Protein AF-A0A848NC97-F1 (afdb_monomer_lite)

Foldseek 3Di:
DDDPPPQWAQQQVVLCVLCVQLPVALCSLCVLQVHHSVVSVVNRRDNDQDDPSSLVSSCVPRVRDSCSSGVPCSCVVPVVDDNDPDPPPPDD

Secondary structure (DSSP, 8-state):
-----S---TTHHHHHHHHHHHHSSHHHHHHHHTS-HHHHHHHHT-SSPPPHHHHHHHHHHH---HHHH-TTTHHHH-TTSPPPPPP-----

Radius of gyration: 14.99 Å; chains: 1; bounding box: 34×42×47 Å

InterPro domains:
  IPR001387 Cro/C1-type, helix-turn-helix domain [PS50943] (15-69)
  IPR001387 Cro/C1-type, helix-turn-helix domain [SM00530] (14-69)
  IPR001387 Cro/C1-type, helix-turn-helix domain [cd00093] (14-69)
  IPR010982 Lambda repressor-like, DNA-binding domain superfamily [G3DSA:1.10.260.40] (13-78)
  IPR010982 Lambda repressor-like, DNA-binding domain superfamily [SSF47413] (21-74)
  IPR031856 Bacterial antitoxin YdaS-like [PF15943] (15-77)

Organism: NCBI:txid72557

pLDDT: mean 84.66, std 14.67, range [37.69, 96.44]

Structure (mmCIF, N/CA/C/O backbone):
data_AF-A0A848NC97-F1
#
_entry.id   AF-A0A848NC97-F1
#
loop_
_atom_site.group_PDB
_atom_site.id
_atom_site.type_symbol
_atom_site.label_atom_id
_atom_site.label_alt_id
_atom_site.label_comp_id
_atom_site.label_asym_id
_atom_site.label_entity_id
_atom_site.label_seq_id
_atom_site.pdbx_PDB_ins_code
_atom_site.Cartn_x
_atom_site.Cartn_y
_atom_site.Cartn_z
_atom_site.occupancy
_atom_site.B_iso_or_equiv
_atom_site.auth_seq_id
_atom_site.auth_comp_id
_atom_site.auth_asym_id
_atom_site.auth_atom_id
_atom_site.pdbx_PDB_model_num
ATOM 1 N N . MET A 1 1 ? 19.759 25.685 -0.204 1.00 37.69 1 MET A N 1
ATOM 2 C CA . MET A 1 1 ? 18.433 25.145 -0.574 1.00 37.69 1 MET A CA 1
ATOM 3 C C . MET A 1 1 ? 18.604 23.656 -0.790 1.00 37.69 1 MET A C 1
ATOM 5 O O . MET A 1 1 ? 18.981 23.262 -1.881 1.00 37.69 1 MET A O 1
ATOM 9 N N . THR A 1 2 ? 18.483 22.860 0.273 1.00 44.16 2 THR A N 1
ATOM 10 C CA . THR A 1 2 ? 18.822 21.432 0.241 1.00 44.16 2 THR A CA 1
ATOM 11 C C . THR A 1 2 ? 17.854 20.693 -0.675 1.00 44.16 2 THR A C 1
ATOM 13 O O . THR A 1 2 ? 16.676 20.546 -0.356 1.00 44.16 2 THR A O 1
ATOM 16 N N . ASP A 1 3 ? 18.367 20.286 -1.829 1.00 43.97 3 ASP A N 1
ATOM 17 C CA . ASP A 1 3 ? 17.736 19.333 -2.725 1.00 43.97 3 ASP A CA 1
ATOM 18 C C . ASP A 1 3 ? 17.615 17.988 -1.985 1.00 43.97 3 ASP A C 1
ATOM 20 O O . ASP A 1 3 ? 18.602 17.307 -1.723 1.00 43.97 3 ASP A O 1
ATOM 24 N N . HIS A 1 4 ? 16.402 17.654 -1.542 1.00 48.78 4 HIS A N 1
ATOM 25 C CA . HIS A 1 4 ? 16.050 16.355 -0.953 1.00 48.78 4 HIS A CA 1
ATOM 26 C C . HIS A 1 4 ? 15.354 15.469 -1.998 1.00 48.78 4 HIS A C 1
ATOM 28 O O . HIS A 1 4 ? 14.374 14.791 -1.687 1.00 48.78 4 HIS A O 1
ATOM 34 N N . SER A 1 5 ? 15.808 15.519 -3.252 1.00 48.22 5 SER A N 1
ATOM 35 C CA . SER A 1 5 ? 15.073 14.921 -4.369 1.00 48.22 5 SER A CA 1
ATOM 36 C C . SER A 1 5 ? 15.396 13.441 -4.625 1.00 48.22 5 SER A C 1
ATOM 38 O O . SER A 1 5 ? 14.665 12.819 -5.388 1.00 48.22 5 SER A O 1
ATOM 40 N N . ASP A 1 6 ? 16.389 12.836 -3.953 1.00 49.91 6 ASP A N 1
ATOM 41 C CA . ASP A 1 6 ? 16.911 11.507 -4.349 1.00 49.91 6 ASP A CA 1
ATOM 42 C C . ASP A 1 6 ? 16.923 10.411 -3.251 1.00 49.91 6 ASP A C 1
ATOM 44 O O . ASP A 1 6 ? 17.473 9.334 -3.443 1.00 49.91 6 ASP A O 1
ATOM 48 N N . ASP A 1 7 ? 16.304 10.621 -2.080 1.00 56.81 7 ASP A N 1
ATOM 49 C CA . ASP A 1 7 ? 16.386 9.661 -0.950 1.00 56.81 7 ASP A CA 1
ATOM 50 C C . ASP A 1 7 ? 15.110 8.822 -0.734 1.00 56.81 7 ASP A C 1
ATOM 52 O O . ASP A 1 7 ? 14.756 8.449 0.384 1.00 56.81 7 ASP A O 1
ATOM 56 N N . LEU A 1 8 ? 14.344 8.563 -1.792 1.00 72.12 8 LEU A N 1
ATOM 57 C CA . LEU A 1 8 ? 13.074 7.840 -1.692 1.00 72.12 8 LEU A CA 1
ATOM 58 C C . LEU A 1 8 ? 13.237 6.426 -2.248 1.00 72.12 8 LEU A C 1
ATOM 60 O O . LEU A 1 8 ? 13.720 6.243 -3.360 1.00 72.12 8 LEU A O 1
ATOM 64 N N . GLY A 1 9 ? 12.829 5.415 -1.477 1.00 80.50 9 GLY A N 1
ATOM 65 C CA . GLY A 1 9 ? 12.928 4.024 -1.914 1.00 80.50 9 GLY A CA 1
ATOM 66 C C . GLY A 1 9 ? 12.060 3.713 -3.138 1.00 80.50 9 GLY A C 1
ATOM 67 O O . GLY A 1 9 ? 11.057 4.391 -3.388 1.00 80.50 9 GLY A O 1
ATOM 68 N N . PRO A 1 10 ? 12.378 2.627 -3.865 1.00 85.81 10 PRO A N 1
ATOM 69 C CA . PRO A 1 10 ? 11.736 2.280 -5.137 1.00 85.81 10 PRO A CA 1
ATOM 70 C C . PRO A 1 10 ? 10.226 2.032 -5.010 1.00 85.81 10 PRO A C 1
ATOM 72 O O . PRO A 1 10 ? 9.478 2.192 -5.969 1.00 85.81 10 PRO A O 1
ATOM 75 N N . SER A 1 11 ? 9.757 1.672 -3.813 1.00 89.50 11 SER A N 1
ATOM 76 C CA . SER A 1 11 ? 8.344 1.419 -3.520 1.00 89.50 11 SER A CA 1
ATOM 77 C C . SER A 1 11 ? 7.536 2.678 -3.189 1.00 89.50 11 SER A C 1
ATOM 79 O O . SER A 1 11 ? 6.313 2.604 -3.072 1.00 89.50 11 SER A O 1
ATOM 81 N N . GLN A 1 12 ? 8.181 3.832 -2.993 1.00 91.50 12 GLN A N 1
ATOM 82 C CA . GLN A 1 12 ? 7.506 5.053 -2.554 1.00 91.50 12 GLN A CA 1
ATOM 83 C C . GLN A 1 12 ? 6.390 5.541 -3.496 1.00 91.50 12 GLN A C 1
ATOM 85 O O . GLN A 1 12 ? 5.302 5.817 -2.977 1.00 91.50 12 GLN A O 1
ATOM 90 N N . PRO A 1 13 ? 6.576 5.628 -4.832 1.00 91.75 13 PRO A N 1
ATOM 91 C CA . PRO A 1 13 ? 5.514 6.111 -5.719 1.00 91.75 13 PRO A CA 1
ATOM 92 C C . PRO A 1 13 ? 4.268 5.218 -5.658 1.00 91.75 13 PRO A C 1
ATOM 94 O O . PRO A 1 13 ? 3.149 5.713 -5.501 1.00 91.75 13 PRO A O 1
ATOM 97 N N . ALA A 1 14 ? 4.460 3.899 -5.667 1.00 92.62 14 ALA A N 1
ATOM 98 C CA . ALA A 1 14 ? 3.376 2.934 -5.530 1.00 92.62 14 ALA A CA 1
ATOM 99 C C . ALA A 1 14 ? 2.701 3.009 -4.152 1.00 92.62 14 ALA A C 1
ATOM 101 O O . ALA A 1 14 ? 1.484 2.872 -4.043 1.00 92.62 14 ALA A O 1
ATOM 102 N N . LEU A 1 15 ? 3.463 3.293 -3.091 1.00 92.69 15 LEU A N 1
ATOM 103 C CA . LEU A 1 15 ? 2.919 3.469 -1.746 1.00 92.69 15 LEU A CA 1
ATOM 104 C C . LEU A 1 15 ? 2.088 4.758 -1.624 1.00 92.69 15 LEU A C 1
ATOM 106 O O . LEU A 1 15 ? 1.041 4.748 -0.981 1.00 92.69 15 LEU A O 1
ATOM 110 N N . LYS A 1 16 ? 2.487 5.853 -2.282 1.00 94.31 16 LYS A N 1
ATOM 111 C CA . LYS A 1 16 ? 1.663 7.073 -2.382 1.00 94.31 16 LYS A CA 1
ATOM 112 C C . LYS A 1 16 ? 0.373 6.828 -3.159 1.00 94.31 16 LYS A C 1
ATOM 114 O O . LYS A 1 16 ? -0.690 7.264 -2.722 1.00 94.31 16 LYS A O 1
ATOM 119 N N . LYS A 1 17 ? 0.450 6.089 -4.267 1.00 94.75 17 LYS A N 1
ATOM 120 C CA . LYS A 1 17 ? -0.730 5.647 -5.023 1.00 94.75 17 LYS A CA 1
ATOM 121 C C . LYS A 1 17 ? -1.655 4.795 -4.151 1.00 94.75 17 LYS A C 1
ATOM 123 O O . LYS A 1 17 ? -2.857 5.035 -4.124 1.00 94.75 17 LYS A O 1
ATOM 128 N N . ALA A 1 18 ? -1.097 3.872 -3.366 1.00 95.25 18 ALA A N 1
ATOM 129 C CA . ALA A 1 18 ? -1.854 3.070 -2.408 1.00 95.25 18 ALA A CA 1
ATOM 130 C C . ALA A 1 18 ? -2.563 3.941 -1.358 1.00 95.25 18 ALA A C 1
ATOM 132 O O . ALA A 1 18 ? -3.723 3.696 -1.048 1.00 95.25 18 ALA A O 1
ATOM 133 N N . ILE A 1 19 ? -1.906 4.986 -0.846 1.00 95.62 19 ILE A N 1
ATOM 134 C CA . ILE A 1 19 ? -2.522 5.949 0.081 1.00 95.62 19 ILE A CA 1
ATOM 135 C C . ILE A 1 19 ? -3.706 6.662 -0.576 1.00 95.62 19 ILE A C 1
ATOM 137 O O . ILE A 1 19 ? -4.769 6.747 0.034 1.00 95.62 19 ILE A O 1
ATOM 141 N N . ALA A 1 20 ? -3.547 7.139 -1.814 1.00 96.06 20 ALA A N 1
ATOM 142 C CA . ALA A 1 20 ? -4.626 7.788 -2.553 1.00 96.06 20 ALA A CA 1
ATO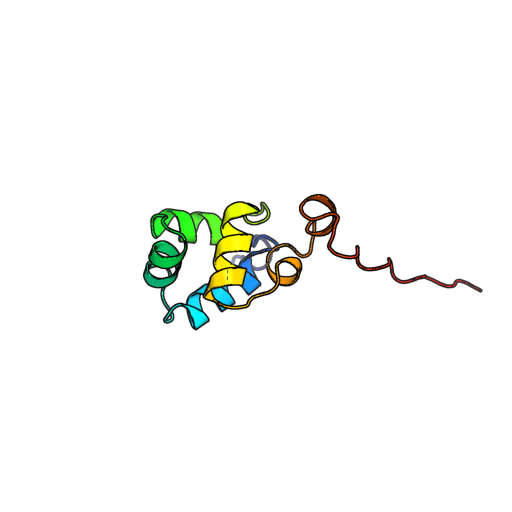M 143 C C . ALA A 1 20 ? -5.837 6.855 -2.727 1.00 96.06 20 ALA A C 1
ATOM 145 O O . ALA A 1 20 ? -6.952 7.239 -2.379 1.00 96.06 20 ALA A O 1
ATOM 146 N N . LEU A 1 21 ? -5.612 5.608 -3.160 1.00 95.69 21 LEU A N 1
ATOM 147 C CA . LEU A 1 21 ? -6.676 4.613 -3.352 1.00 95.69 21 LEU A CA 1
ATOM 148 C C . LEU A 1 21 ? -7.317 4.140 -2.038 1.00 95.69 21 LEU A C 1
ATOM 150 O O . LEU A 1 21 ? -8.498 3.816 -2.016 1.00 95.69 21 LEU A O 1
ATOM 154 N N . ALA A 1 22 ? -6.565 4.119 -0.935 1.00 93.69 22 ALA A N 1
ATOM 155 C CA . ALA A 1 22 ? -7.072 3.721 0.377 1.00 93.69 22 ALA A CA 1
ATOM 156 C C . ALA A 1 22 ? -8.014 4.757 1.020 1.00 93.69 22 ALA A C 1
ATOM 158 O O . ALA A 1 22 ? -8.647 4.445 2.025 1.00 93.69 22 ALA A O 1
ATOM 159 N N . GLY A 1 23 ? -8.087 5.982 0.486 1.00 92.88 23 GLY A N 1
ATOM 160 C CA . GLY A 1 23 ? -8.853 7.091 1.070 1.00 92.88 23 GLY A CA 1
ATOM 161 C C . GLY A 1 23 ? -8.034 8.362 1.316 1.00 92.88 23 GLY A C 1
ATOM 162 O O . GLY A 1 23 ? -8.423 9.196 2.128 1.00 92.88 23 GLY A O 1
ATOM 163 N N . GLY A 1 24 ? -6.874 8.504 0.671 1.00 93.44 24 GLY A N 1
ATOM 164 C CA . GLY A 1 24 ? -6.061 9.724 0.681 1.00 93.44 24 GLY A CA 1
ATOM 165 C C . GLY A 1 24 ? -5.188 9.936 1.919 1.00 93.44 24 GLY A C 1
ATOM 166 O O . GLY A 1 24 ? -4.471 10.932 1.979 1.00 93.44 24 GLY A O 1
ATOM 167 N N . THR A 1 25 ? -5.202 9.027 2.901 1.00 94.81 25 THR A N 1
ATOM 168 C CA . THR A 1 25 ? -4.459 9.197 4.163 1.00 94.81 25 THR A CA 1
ATOM 169 C C . THR A 1 25 ? -3.588 7.992 4.515 1.00 94.81 25 THR A C 1
ATOM 171 O O . THR A 1 25 ? -3.912 6.840 4.215 1.00 94.81 25 THR A O 1
ATOM 174 N N . GLN A 1 26 ? -2.463 8.249 5.194 1.00 95.38 26 GLN A N 1
ATOM 175 C CA . GLN A 1 26 ? -1.574 7.188 5.685 1.00 95.38 26 GLN A CA 1
ATOM 176 C C . GLN A 1 26 ? -2.277 6.272 6.694 1.00 95.38 26 GLN A C 1
ATOM 178 O O . GLN A 1 26 ? -1.995 5.079 6.731 1.00 95.38 26 GLN A O 1
ATOM 183 N N . GLU A 1 27 ? -3.207 6.810 7.488 1.00 96.44 27 GLU A N 1
ATOM 184 C CA . GLU A 1 27 ? -4.013 6.037 8.437 1.00 96.44 27 GLU A CA 1
ATOM 185 C C . GLU A 1 27 ? -4.954 5.059 7.738 1.00 96.44 27 GLU A C 1
ATOM 187 O O . GLU A 1 27 ? -5.072 3.913 8.171 1.00 96.44 27 GLU A O 1
ATOM 192 N N . ALA A 1 28 ? -5.593 5.473 6.640 1.00 95.88 28 ALA A N 1
ATOM 193 C CA . ALA A 1 28 ? -6.461 4.587 5.877 1.00 95.88 28 ALA A CA 1
ATOM 194 C C . ALA A 1 28 ? -5.673 3.402 5.299 1.00 95.88 28 ALA A C 1
ATOM 196 O O . ALA A 1 28 ? -6.074 2.247 5.460 1.00 95.88 28 ALA A O 1
ATOM 197 N N . LEU A 1 29 ? -4.490 3.665 4.733 1.00 96.12 29 LEU A N 1
ATOM 198 C CA . LEU A 1 29 ? -3.608 2.596 4.270 1.00 96.12 29 LEU A CA 1
ATOM 199 C C . LEU A 1 29 ? -3.100 1.721 5.428 1.00 96.12 29 LEU A C 1
ATOM 201 O O . LEU A 1 29 ? -3.050 0.500 5.298 1.00 96.12 29 LEU A O 1
ATOM 205 N N . ALA A 1 30 ? -2.747 2.318 6.568 1.00 96.12 30 ALA A N 1
ATOM 206 C CA . ALA A 1 30 ? -2.295 1.592 7.752 1.00 96.12 30 ALA A CA 1
ATOM 207 C C . ALA A 1 30 ? -3.346 0.580 8.238 1.00 96.12 30 ALA A C 1
ATOM 209 O O . ALA A 1 30 ? -2.999 -0.564 8.528 1.00 96.12 30 ALA A O 1
ATOM 210 N N . ARG A 1 31 ? -4.631 0.961 8.234 1.00 95.38 31 ARG A N 1
ATOM 211 C CA . ARG A 1 31 ? -5.756 0.072 8.572 1.00 95.38 31 ARG A CA 1
ATOM 212 C C . ARG A 1 31 ? -5.862 -1.114 7.614 1.00 95.38 31 ARG A C 1
ATOM 214 O O . ARG A 1 31 ? -5.978 -2.244 8.076 1.00 95.38 31 ARG A O 1
ATOM 221 N N . ILE A 1 32 ? -5.749 -0.879 6.304 1.00 93.94 32 ILE A N 1
ATOM 222 C CA . ILE A 1 32 ? -5.743 -1.945 5.282 1.00 93.94 32 ILE A CA 1
ATOM 223 C C . ILE A 1 32 ? -4.563 -2.899 5.489 1.00 93.94 32 ILE A C 1
ATOM 225 O O . ILE A 1 32 ? -4.689 -4.119 5.384 1.00 93.94 32 ILE A O 1
ATOM 229 N N . LEU A 1 33 ? -3.397 -2.335 5.788 1.00 93.62 33 LEU A N 1
ATOM 230 C CA . LEU A 1 33 ? -2.175 -3.088 6.012 1.00 93.62 33 LEU A CA 1
ATOM 231 C C . LEU A 1 33 ? -2.123 -3.762 7.385 1.00 93.62 33 LEU A C 1
ATOM 233 O O . LEU A 1 33 ? -1.274 -4.631 7.570 1.00 93.62 33 LEU A O 1
ATOM 237 N N . GLY A 1 34 ? -3.009 -3.417 8.323 1.00 94.75 34 GLY A N 1
ATOM 238 C CA . GLY A 1 34 ? -2.969 -3.894 9.706 1.00 94.75 34 GLY A CA 1
ATOM 239 C C . GLY A 1 34 ? -1.712 -3.447 10.458 1.00 94.75 34 GLY A C 1
ATOM 240 O O . GLY A 1 34 ? -1.198 -4.192 11.287 1.00 94.75 34 GLY A O 1
ATOM 241 N N . VAL A 1 35 ? -1.185 -2.266 10.129 1.00 95.19 35 VAL A N 1
ATOM 242 C CA . VAL A 1 35 ? -0.011 -1.654 10.770 1.00 95.19 35 VAL A CA 1
ATOM 243 C C . VAL A 1 35 ? -0.382 -0.290 11.348 1.00 95.19 35 VAL A C 1
ATOM 245 O O . VAL A 1 35 ? -1.508 0.179 11.208 1.00 95.19 35 VAL A O 1
ATOM 248 N N . THR A 1 36 ? 0.567 0.376 11.997 1.00 96.38 36 THR A N 1
ATOM 249 C CA . THR A 1 36 ? 0.374 1.739 12.500 1.00 96.38 36 THR A CA 1
ATOM 250 C C . THR A 1 36 ? 0.685 2.779 11.416 1.00 96.38 36 THR A C 1
ATOM 252 O O . THR A 1 36 ? 1.518 2.557 10.536 1.00 96.38 36 THR A O 1
ATOM 255 N N . GLN A 1 37 ? 0.060 3.957 11.482 1.00 95.69 37 GLN A N 1
ATOM 256 C CA . GLN A 1 37 ? 0.398 5.094 10.611 1.00 95.69 37 GLN A CA 1
ATOM 257 C C . GLN A 1 37 ? 1.902 5.457 10.616 1.00 95.69 37 GLN A C 1
ATOM 259 O O . GLN A 1 37 ? 2.468 5.595 9.529 1.00 95.69 37 GLN A O 1
ATOM 264 N N . PRO A 1 38 ? 2.612 5.522 11.765 1.00 95.44 38 PRO A N 1
ATOM 265 C CA . PRO A 1 38 ? 4.059 5.745 11.759 1.00 95.44 38 PRO A CA 1
ATOM 266 C C . PRO A 1 38 ? 4.847 4.638 11.048 1.00 95.44 38 PRO A C 1
ATOM 268 O O . PRO A 1 38 ? 5.895 4.929 10.472 1.00 95.44 38 PRO A O 1
ATOM 271 N N . ALA A 1 39 ? 4.355 3.393 11.014 1.00 94.06 39 ALA A N 1
ATOM 272 C CA . ALA A 1 39 ? 4.967 2.351 10.192 1.00 94.06 39 ALA A CA 1
ATOM 273 C C . ALA A 1 39 ? 4.830 2.669 8.694 1.00 94.06 39 ALA A C 1
ATOM 275 O O . ALA A 1 39 ? 5.798 2.513 7.955 1.00 94.06 39 ALA A O 1
ATOM 276 N N . VAL A 1 40 ? 3.681 3.188 8.248 1.00 94.44 40 VAL A N 1
ATOM 277 C CA . VAL A 1 40 ? 3.493 3.662 6.862 1.00 94.44 40 VAL A CA 1
ATOM 278 C C . VAL A 1 40 ? 4.431 4.819 6.535 1.00 94.44 40 VAL A C 1
ATOM 280 O O . VAL A 1 40 ? 5.101 4.788 5.504 1.00 94.44 40 VAL A O 1
ATOM 283 N N . ASN A 1 41 ? 4.561 5.796 7.432 1.00 93.38 41 ASN A N 1
ATOM 284 C CA . ASN A 1 41 ? 5.517 6.891 7.265 1.00 93.38 41 ASN A CA 1
ATOM 285 C C . ASN A 1 41 ? 6.969 6.380 7.183 1.00 93.38 41 ASN A C 1
ATOM 287 O O . ASN A 1 41 ? 7.738 6.810 6.327 1.00 93.38 41 ASN A O 1
ATOM 291 N N . LYS A 1 42 ? 7.340 5.406 8.025 1.00 92.38 42 LYS A N 1
ATOM 292 C CA . LYS A 1 42 ? 8.653 4.750 7.962 1.00 92.38 42 LYS A CA 1
ATOM 293 C C . LYS A 1 42 ? 8.867 4.043 6.623 1.00 92.38 42 LYS A C 1
ATOM 295 O O . LYS A 1 42 ? 9.958 4.138 6.078 1.00 92.38 42 LYS A O 1
ATOM 300 N N . MET A 1 43 ? 7.849 3.368 6.085 1.00 92.12 43 MET A N 1
ATOM 301 C CA . MET A 1 43 ? 7.919 2.717 4.771 1.00 92.12 43 MET A CA 1
ATOM 302 C C . MET A 1 43 ? 8.106 3.735 3.638 1.00 92.12 43 MET A C 1
ATOM 304 O O . MET A 1 43 ? 8.934 3.505 2.766 1.00 92.12 43 MET A O 1
ATOM 308 N N . LEU A 1 44 ? 7.422 4.885 3.683 1.00 90.75 44 LEU A N 1
ATOM 309 C CA . LEU A 1 44 ? 7.594 5.970 2.701 1.00 90.75 44 LEU A CA 1
ATOM 310 C C . LEU A 1 44 ? 9.005 6.570 2.698 1.00 90.75 44 LEU A C 1
ATOM 312 O O . LEU A 1 44 ? 9.477 7.012 1.655 1.00 90.75 44 LEU A O 1
ATOM 316 N N . LYS A 1 45 ? 9.652 6.609 3.865 1.00 89.56 45 LYS A N 1
ATOM 317 C CA . LYS A 1 45 ? 11.020 7.116 4.049 1.00 89.56 45 LYS A CA 1
ATOM 318 C C . LYS A 1 45 ? 12.086 6.030 3.915 1.00 89.56 45 LYS A C 1
ATOM 320 O O . LYS A 1 45 ? 13.268 6.311 4.077 1.00 89.56 45 LYS A O 1
ATOM 325 N N . SER A 1 46 ? 11.689 4.776 3.713 1.00 88.19 46 SER A N 1
ATOM 326 C CA . SER A 1 46 ? 12.644 3.682 3.623 1.00 88.19 46 SER A CA 1
ATOM 327 C C . SER A 1 46 ? 13.232 3.624 2.224 1.00 88.19 46 SER A C 1
ATOM 329 O O . SER A 1 46 ? 12.501 3.694 1.241 1.00 88.19 46 SER A O 1
ATOM 331 N N . LYS A 1 47 ? 14.550 3.432 2.145 1.00 86.50 47 LYS A N 1
ATOM 332 C CA . LYS A 1 47 ? 15.245 3.083 0.898 1.00 86.50 47 LYS A CA 1
ATOM 333 C C . LYS A 1 47 ? 15.030 1.627 0.500 1.00 86.50 47 LYS A C 1
ATOM 335 O O . LYS A 1 47 ? 15.214 1.266 -0.657 1.00 86.50 47 LYS A O 1
ATOM 340 N N . ALA A 1 48 ? 14.672 0.786 1.469 1.00 86.38 48 ALA A N 1
ATOM 341 C CA . ALA A 1 48 ? 14.451 -0.628 1.239 1.00 86.38 48 ALA A CA 1
ATOM 342 C C . ALA A 1 48 ? 13.110 -0.856 0.520 1.00 86.38 48 ALA A C 1
ATOM 344 O O . ALA A 1 48 ? 12.144 -0.125 0.770 1.00 86.38 48 ALA A O 1
ATOM 345 N N . PRO A 1 49 ? 13.021 -1.887 -0.338 1.00 86.69 49 PRO A N 1
ATOM 346 C CA . PRO A 1 49 ? 11.763 -2.258 -0.963 1.00 86.69 49 PRO A CA 1
ATOM 347 C C . PRO A 1 49 ? 10.727 -2.666 0.090 1.00 86.69 49 PRO A C 1
ATOM 349 O O . PRO A 1 49 ? 11.045 -3.256 1.128 1.00 86.69 49 PRO A O 1
ATOM 352 N N . LEU A 1 50 ? 9.458 -2.379 -0.199 1.00 89.62 50 LEU A N 1
ATOM 353 C CA . LEU A 1 50 ? 8.340 -2.718 0.673 1.00 89.62 50 LEU A CA 1
ATOM 354 C C . LEU A 1 50 ? 8.303 -4.231 0.943 1.00 89.62 50 LEU A C 1
ATOM 356 O O . LEU A 1 50 ? 8.457 -5.033 0.026 1.00 89.62 50 LEU A O 1
ATOM 360 N N . GLY A 1 51 ? 8.073 -4.648 2.190 1.00 90.81 51 GLY A N 1
ATOM 361 C CA . GLY A 1 51 ? 7.974 -6.072 2.535 1.00 90.81 51 GLY A CA 1
ATOM 362 C C . GLY A 1 51 ? 6.944 -6.811 1.668 1.00 90.81 51 GLY A C 1
ATOM 363 O O . GLY A 1 51 ? 5.855 -6.294 1.403 1.00 90.81 51 GLY A O 1
ATOM 364 N N . SER A 1 52 ? 7.276 -8.027 1.232 1.00 90.50 52 SER A N 1
ATOM 365 C CA . SER A 1 52 ? 6.449 -8.839 0.326 1.00 90.50 52 SER A CA 1
ATOM 366 C C . SER A 1 52 ? 5.019 -9.034 0.848 1.00 90.50 52 SER A C 1
ATOM 368 O O . SER A 1 52 ? 4.055 -8.860 0.102 1.00 90.50 52 SER A O 1
ATOM 370 N N . THR A 1 53 ? 4.859 -9.272 2.152 1.00 92.00 53 THR A N 1
ATOM 371 C CA . THR A 1 53 ? 3.552 -9.386 2.820 1.00 92.00 53 THR A CA 1
ATOM 372 C C . THR A 1 53 ? 2.687 -8.134 2.653 1.00 92.00 53 THR A C 1
ATOM 374 O O . THR A 1 53 ? 1.498 -8.242 2.351 1.00 92.00 53 THR A O 1
ATOM 377 N N . HIS A 1 54 ? 3.266 -6.938 2.807 1.00 93.50 54 HIS A N 1
ATOM 378 C CA . HIS A 1 54 ? 2.535 -5.684 2.605 1.00 93.50 54 HIS A CA 1
ATOM 379 C C . HIS A 1 54 ? 2.171 -5.492 1.134 1.00 93.50 54 HIS A C 1
ATOM 381 O O . HIS A 1 54 ? 1.052 -5.082 0.838 1.00 93.50 54 HIS A O 1
ATOM 387 N N . CYS A 1 55 ? 3.065 -5.862 0.214 1.00 92.88 55 CYS A N 1
ATOM 388 C CA . CYS A 1 55 ? 2.789 -5.778 -1.217 1.00 92.88 55 CYS A CA 1
ATOM 389 C C . CYS A 1 55 ? 1.591 -6.646 -1.615 1.00 92.88 55 CYS A C 1
ATOM 391 O O . CYS A 1 55 ? 0.705 -6.194 -2.332 1.00 92.88 55 CYS A O 1
ATOM 393 N N . VAL A 1 56 ? 1.524 -7.880 -1.106 1.00 91.81 56 VAL A N 1
ATOM 394 C CA . VAL A 1 56 ? 0.393 -8.784 -1.363 1.00 91.81 56 VAL A CA 1
ATOM 395 C C . VAL A 1 56 ? -0.909 -8.217 -0.798 1.00 91.81 56 VAL A C 1
ATOM 397 O O . VAL A 1 56 ? -1.938 -8.320 -1.463 1.00 91.81 56 VAL A O 1
ATOM 400 N N . ARG A 1 57 ? -0.886 -7.606 0.395 1.00 94.25 57 ARG A N 1
ATOM 401 C CA . ARG A 1 57 ? -2.074 -6.952 0.974 1.00 94.25 57 ARG A CA 1
ATOM 402 C C . ARG A 1 57 ? -2.542 -5.777 0.120 1.00 94.25 57 ARG A C 1
ATOM 404 O O . ARG A 1 57 ? -3.721 -5.705 -0.201 1.00 94.25 57 ARG A O 1
ATOM 411 N N . ILE A 1 58 ? -1.625 -4.906 -0.300 1.00 94.25 58 ILE A N 1
ATOM 412 C CA . ILE A 1 58 ? -1.947 -3.768 -1.170 1.00 94.25 58 ILE A CA 1
ATOM 413 C C . ILE A 1 58 ? -2.518 -4.251 -2.504 1.00 94.25 58 ILE A C 1
ATOM 415 O O . ILE A 1 58 ? -3.551 -3.748 -2.928 1.00 94.25 58 ILE A O 1
ATOM 419 N N . PHE A 1 59 ? -1.906 -5.256 -3.131 1.00 93.56 59 PHE A N 1
ATOM 420 C CA . PHE A 1 59 ? -2.415 -5.843 -4.370 1.00 93.56 59 PHE A CA 1
ATOM 421 C C . PHE A 1 59 ? -3.834 -6.400 -4.203 1.00 93.56 59 PHE A C 1
ATOM 423 O O . PHE A 1 59 ? -4.713 -6.088 -4.997 1.00 93.56 59 PHE A O 1
ATOM 430 N N . LYS A 1 60 ? -4.084 -7.184 -3.147 1.00 94.31 60 LYS A N 1
ATOM 431 C C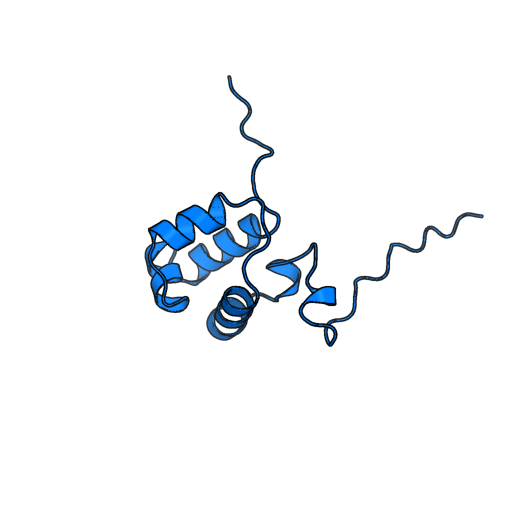A . LYS A 1 60 ? -5.400 -7.797 -2.908 1.00 94.31 60 LYS A CA 1
ATOM 432 C C . LYS A 1 60 ? -6.498 -6.777 -2.600 1.00 94.31 60 LYS A C 1
ATOM 434 O O . LYS A 1 60 ? -7.640 -7.019 -2.966 1.00 94.31 60 LYS A O 1
ATOM 439 N N . THR A 1 61 ? -6.169 -5.677 -1.924 1.00 94.69 61 THR A N 1
ATOM 440 C CA . THR A 1 61 ? -7.171 -4.690 -1.493 1.00 94.69 61 THR A CA 1
ATOM 441 C C . THR A 1 61 ? -7.349 -3.540 -2.482 1.00 94.69 61 THR A C 1
ATOM 443 O O . THR A 1 61 ? -8.461 -3.059 -2.657 1.00 94.69 61 THR A O 1
ATOM 446 N N . LEU A 1 62 ? -6.266 -3.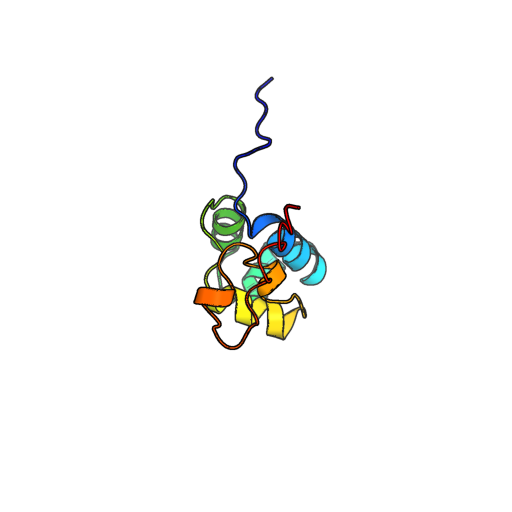079 -3.113 1.00 94.50 62 LEU A N 1
ATOM 447 C CA . LEU A 1 62 ? -6.246 -1.875 -3.955 1.00 94.50 62 LEU A CA 1
ATOM 448 C C . LEU A 1 62 ? -5.956 -2.172 -5.433 1.00 94.50 62 LEU A C 1
ATOM 450 O O . LEU A 1 62 ? -6.010 -1.262 -6.253 1.00 94.50 62 LEU A O 1
ATOM 454 N N . GLY A 1 63 ? -5.611 -3.415 -5.782 1.00 93.62 63 GLY A N 1
ATOM 455 C CA . GLY A 1 63 ? -5.341 -3.821 -7.164 1.00 93.62 63 GLY A CA 1
ATOM 456 C C . GLY A 1 63 ? -4.000 -3.346 -7.734 1.00 93.62 63 GLY A C 1
ATOM 457 O O . GLY A 1 63 ? -3.773 -3.489 -8.930 1.00 93.62 63 GLY A O 1
ATOM 458 N N . ILE A 1 64 ? -3.098 -2.786 -6.917 1.00 92.88 64 ILE A N 1
ATOM 459 C CA . ILE A 1 64 ? -1.779 -2.332 -7.393 1.00 92.88 64 ILE A CA 1
ATOM 460 C C . ILE A 1 64 ? -0.862 -3.549 -7.596 1.00 92.88 64 ILE A C 1
ATOM 462 O O . ILE A 1 64 ? -0.624 -4.277 -6.626 1.00 92.88 64 ILE A O 1
ATOM 466 N N . PRO A 1 65 ? -0.320 -3.779 -8.806 1.00 90.94 65 PRO A N 1
ATOM 467 C CA . PRO A 1 65 ? 0.528 -4.929 -9.089 1.00 90.94 65 PRO A CA 1
ATOM 468 C C . PRO A 1 65 ? 1.811 -4.916 -8.253 1.00 90.94 65 PRO A C 1
ATOM 470 O O . PRO A 1 65 ? 2.373 -3.873 -7.913 1.00 90.94 65 PRO A O 1
ATOM 473 N N . ARG A 1 66 ? 2.302 -6.114 -7.928 1.00 90.25 66 ARG A N 1
ATOM 474 C CA . ARG A 1 66 ? 3.504 -6.296 -7.097 1.00 90.25 66 ARG A CA 1
ATOM 475 C C . ARG A 1 66 ? 4.766 -5.753 -7.768 1.00 90.25 66 ARG A C 1
ATOM 477 O O . ARG A 1 66 ? 5.667 -5.311 -7.065 1.00 90.25 66 ARG A O 1
ATOM 484 N N . GLU A 1 67 ? 4.786 -5.742 -9.097 1.00 89.62 67 GLU A N 1
ATOM 485 C CA . GLU A 1 67 ? 5.845 -5.168 -9.935 1.00 89.62 67 GLU A CA 1
ATOM 486 C C . GLU A 1 67 ? 5.940 -3.650 -9.745 1.00 89.62 67 GLU A C 1
ATOM 488 O O . GLU A 1 67 ? 7.028 -3.116 -9.581 1.00 89.62 67 GLU A O 1
ATOM 493 N N . GLU A 1 68 ? 4.799 -2.957 -9.653 1.00 90.31 68 GLU A N 1
ATOM 494 C CA . GLU A 1 68 ? 4.762 -1.518 -9.361 1.00 90.31 68 GLU A CA 1
ATOM 495 C C . GLU A 1 68 ? 5.182 -1.244 -7.907 1.00 90.31 68 GLU A C 1
ATOM 497 O O . GLU A 1 68 ? 5.865 -0.265 -7.621 1.00 90.31 68 GLU A O 1
ATOM 502 N N . LEU A 1 69 ? 4.825 -2.135 -6.974 1.00 89.94 69 LEU A N 1
ATOM 503 C CA . LEU A 1 69 ? 5.190 -2.012 -5.558 1.00 89.94 69 LEU A CA 1
ATOM 504 C C . LEU A 1 69 ? 6.667 -2.316 -5.280 1.00 89.94 69 LEU A C 1
ATOM 506 O O . LEU A 1 69 ? 7.228 -1.761 -4.334 1.00 89.94 69 LEU A O 1
ATOM 510 N N . ARG A 1 70 ?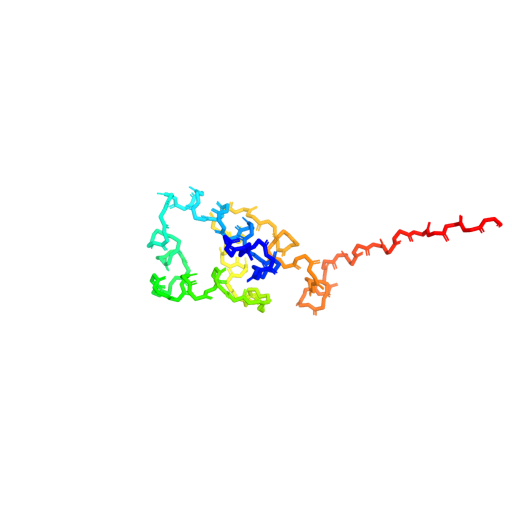 7.301 -3.200 -6.054 1.00 90.38 70 ARG A N 1
ATOM 511 C CA . ARG A 1 70 ? 8.707 -3.612 -5.895 1.00 90.38 70 ARG A CA 1
ATOM 512 C C . ARG A 1 70 ? 9.409 -3.753 -7.251 1.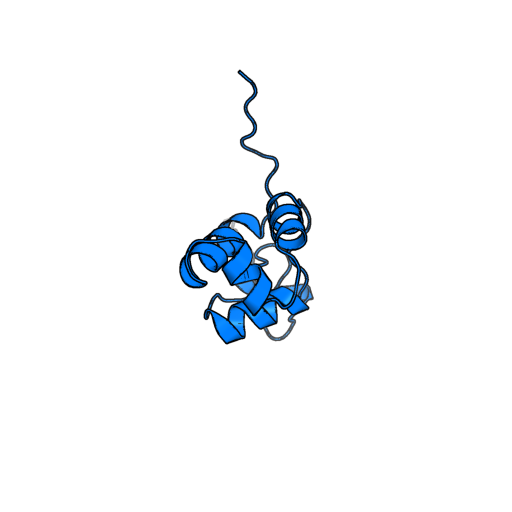00 90.38 70 ARG A C 1
ATOM 514 O O . ARG A 1 70 ? 9.861 -4.849 -7.573 1.00 90.38 70 ARG A O 1
ATOM 521 N N . PRO A 1 71 ? 9.590 -2.672 -8.019 1.00 86.38 71 PRO A N 1
ATOM 522 C CA . PRO A 1 71 ? 10.116 -2.761 -9.384 1.00 86.38 71 PRO A CA 1
ATOM 523 C C . PRO A 1 71 ? 11.555 -3.284 -9.466 1.00 86.38 71 PRO A C 1
ATOM 525 O O . PRO A 1 71 ? 11.984 -3.731 -10.520 1.00 86.38 71 PRO A O 1
ATOM 528 N N . THR A 1 72 ? 12.305 -3.246 -8.366 1.00 85.75 72 THR A N 1
ATOM 529 C CA . THR A 1 72 ? 13.729 -3.601 -8.333 1.00 85.75 72 THR A CA 1
ATOM 530 C C . THR A 1 72 ? 14.018 -5.078 -8.095 1.00 85.75 72 THR A C 1
ATOM 532 O O . THR A 1 72 ? 15.154 -5.479 -8.290 1.00 85.75 72 THR A O 1
ATOM 535 N N . ASP A 1 73 ? 13.053 -5.849 -7.583 1.00 86.94 73 ASP A N 1
ATOM 536 C CA . ASP A 1 73 ? 13.337 -7.168 -6.988 1.00 86.94 73 ASP A CA 1
ATOM 537 C C . ASP A 1 73 ? 12.113 -8.108 -6.981 1.00 86.94 73 ASP A C 1
ATOM 539 O O . ASP A 1 73 ? 12.104 -9.167 -6.357 1.00 86.94 73 ASP A O 1
ATOM 543 N N . TYR A 1 74 ? 11.009 -7.722 -7.628 1.00 87.44 74 TYR A N 1
ATOM 544 C CA . TYR A 1 74 ? 9.772 -8.506 -7.575 1.00 87.44 74 TYR A CA 1
ATOM 545 C C . TYR A 1 74 ? 9.931 -9.927 -8.137 1.00 87.44 74 TYR A C 1
ATOM 547 O O . TYR A 1 74 ? 9.262 -10.829 -7.640 1.00 87.44 74 TYR A O 1
ATOM 555 N N . TRP A 1 75 ? 10.809 -10.133 -9.123 1.00 86.00 75 TRP A N 1
ATOM 556 C CA . TRP A 1 75 ? 11.073 -11.442 -9.735 1.00 86.00 75 TRP A CA 1
ATOM 557 C C . TRP A 1 75 ? 11.819 -12.403 -8.799 1.00 86.00 75 TRP A C 1
ATOM 559 O O . TRP A 1 75 ? 11.719 -13.613 -8.966 1.00 86.00 75 TRP A O 1
ATOM 569 N N . GLU A 1 76 ? 12.548 -11.890 -7.802 1.00 86.25 76 GLU A N 1
ATOM 570 C CA . GLU A 1 76 ? 13.240 -12.718 -6.799 1.00 86.25 76 GLU A CA 1
ATOM 571 C C . GLU A 1 76 ? 12.277 -13.137 -5.686 1.00 86.25 76 GLU A C 1
ATOM 573 O O . GLU A 1 76 ? 12.325 -14.259 -5.187 1.00 86.25 76 GLU A O 1
ATOM 578 N N . VAL A 1 77 ? 11.349 -12.246 -5.324 1.00 87.00 77 VAL A N 1
ATOM 579 C CA . VAL A 1 77 ? 10.333 -12.499 -4.292 1.00 87.00 77 VAL A CA 1
ATOM 580 C C . VAL A 1 77 ? 9.180 -13.361 -4.802 1.00 87.00 77 VAL A C 1
ATOM 582 O O . VAL A 1 77 ? 8.650 -14.192 -4.062 1.00 87.00 77 VAL A O 1
ATOM 585 N N . TRP A 1 78 ? 8.754 -13.139 -6.043 1.00 86.56 78 TRP A N 1
ATOM 586 C CA . TRP A 1 78 ? 7.692 -13.890 -6.703 1.00 86.56 78 TRP A CA 1
ATOM 587 C C . TRP A 1 78 ? 8.240 -14.461 -8.014 1.00 86.56 78 TRP A C 1
ATOM 589 O O . TRP A 1 78 ? 8.043 -13.840 -9.054 1.00 86.56 78 TRP A O 1
ATOM 599 N N . PRO A 1 79 ? 8.884 -15.643 -7.989 1.00 78.88 79 PRO A N 1
ATOM 600 C CA . PRO A 1 79 ? 9.472 -16.256 -9.187 1.00 78.88 79 PRO A CA 1
ATOM 601 C C . PRO A 1 79 ? 8.435 -16.659 -10.249 1.00 78.88 79 PRO A C 1
ATOM 603 O O . PRO A 1 79 ? 8.795 -16.945 -11.384 1.00 78.88 79 PRO A O 1
ATOM 606 N N . ASP A 1 80 ? 7.152 -16.675 -9.882 1.00 82.06 80 ASP A N 1
ATOM 607 C CA . ASP A 1 80 ? 6.017 -16.834 -10.800 1.00 82.06 80 ASP A CA 1
ATOM 608 C C . ASP A 1 80 ? 5.798 -15.593 -11.691 1.00 82.06 80 ASP A C 1
ATOM 610 O O . ASP A 1 80 ? 5.247 -15.693 -12.783 1.00 82.06 80 ASP A O 1
ATOM 614 N N . LEU A 1 81 ? 6.256 -14.412 -11.251 1.00 81.38 81 LEU A N 1
ATOM 615 C CA . LEU A 1 81 ? 6.229 -13.201 -12.065 1.00 81.38 81 LEU A CA 1
ATOM 616 C C . LEU A 1 81 ? 7.427 -13.194 -13.011 1.00 81.38 81 LEU A C 1
ATOM 618 O O . LEU A 1 81 ? 8.575 -13.372 -12.601 1.00 81.38 81 LEU A O 1
ATOM 622 N N . GLN A 1 82 ? 7.156 -12.937 -14.286 1.00 76.00 82 GLN A N 1
ATOM 623 C CA . GLN A 1 82 ? 8.188 -12.897 -15.307 1.00 76.00 82 GLN A CA 1
ATOM 624 C C . GLN A 1 82 ? 9.154 -11.743 -15.015 1.00 76.00 82 GLN A C 1
ATOM 626 O O . GLN A 1 82 ? 8.740 -10.587 -14.911 1.00 76.00 82 GLN A O 1
ATOM 631 N N . ARG A 1 83 ? 10.452 -12.051 -14.876 1.00 75.31 83 ARG A N 1
ATOM 632 C CA . ARG A 1 83 ? 11.492 -11.018 -14.806 1.00 75.31 83 ARG A CA 1
ATOM 633 C C . ARG A 1 83 ? 11.371 -10.155 -16.064 1.00 75.31 83 ARG A C 1
ATOM 635 O O . ARG A 1 83 ? 11.266 -10.733 -17.152 1.00 75.31 83 ARG A O 1
ATOM 642 N N . PRO A 1 84 ? 11.406 -8.815 -15.957 1.00 70.50 84 PRO A N 1
ATOM 643 C CA . PRO A 1 84 ? 11.411 -7.998 -17.150 1.00 70.50 84 PRO A CA 1
ATOM 644 C C . PRO A 1 84 ? 12.689 -8.365 -17.898 1.00 70.50 84 PRO A C 1
ATOM 646 O O . PRO A 1 84 ? 13.785 -8.316 -17.328 1.00 70.50 84 PRO A O 1
ATOM 649 N N . SER A 1 85 ? 12.540 -8.836 -19.136 1.00 66.44 85 SER A N 1
ATOM 650 C CA . SER A 1 85 ? 13.679 -9.155 -19.987 1.00 66.44 85 SER A CA 1
ATOM 651 C C . SER A 1 85 ? 14.593 -7.929 -19.986 1.00 66.44 85 SER A C 1
ATOM 653 O O . SER A 1 85 ? 14.082 -6.827 -20.221 1.00 66.44 85 SER A O 1
ATOM 655 N N . PRO A 1 86 ? 15.904 -8.060 -19.702 1.00 67.75 86 PRO A N 1
ATOM 656 C CA . PRO A 1 86 ? 16.799 -6.932 -19.911 1.00 67.75 86 PRO A CA 1
ATOM 657 C C . PRO A 1 86 ? 16.586 -6.451 -21.351 1.00 67.75 86 PRO A C 1
ATOM 659 O O . PRO A 1 86 ? 16.377 -7.306 -22.226 1.00 67.75 86 PRO A O 1
ATOM 662 N N . PRO A 1 87 ? 16.573 -5.128 -21.616 1.00 64.25 87 PRO A N 1
ATOM 663 C CA . PRO A 1 87 ? 16.513 -4.660 -22.988 1.00 64.25 87 PRO A CA 1
ATOM 664 C C . PRO A 1 87 ? 17.644 -5.378 -23.707 1.00 64.25 87 PRO A C 1
ATOM 666 O O . PRO A 1 87 ? 18.804 -5.296 -23.303 1.00 64.25 87 PRO A O 1
ATOM 669 N N . THR A 1 88 ? 17.279 -6.208 -24.680 1.00 58.34 88 THR A N 1
ATOM 670 C CA . THR A 1 88 ? 18.252 -6.874 -25.526 1.00 58.34 88 THR A CA 1
ATOM 671 C C . THR A 1 88 ? 18.897 -5.738 -26.295 1.00 58.34 88 THR A C 1
ATOM 673 O O . THR A 1 88 ? 18.338 -5.271 -27.284 1.00 58.34 88 THR A O 1
ATOM 676 N N . THR A 1 89 ? 20.015 -5.221 -25.785 1.00 57.06 89 THR A 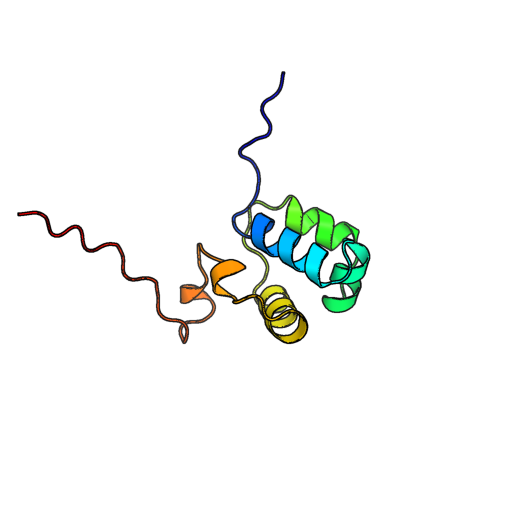N 1
ATOM 677 C CA . THR A 1 89 ? 20.926 -4.408 -26.575 1.00 57.06 89 THR A CA 1
ATOM 678 C C . THR A 1 89 ? 21.435 -5.354 -27.650 1.00 57.06 89 THR A C 1
ATOM 680 O O . THR A 1 89 ? 22.364 -6.127 -27.452 1.00 57.06 89 THR A O 1
ATOM 683 N N . HIS A 1 90 ? 20.692 -5.395 -28.748 1.00 55.00 90 HIS A N 1
ATOM 684 C CA . HIS A 1 90 ? 21.105 -6.013 -29.986 1.00 55.00 90 HIS A CA 1
ATOM 685 C C . HIS A 1 90 ? 22.143 -5.047 -30.567 1.00 55.00 90 HIS A C 1
ATOM 687 O O . HIS A 1 90 ? 21.781 -4.059 -31.203 1.00 55.00 90 HIS A O 1
ATOM 693 N N . GLU A 1 91 ? 23.414 -5.249 -30.219 1.00 54.09 91 GLU A N 1
ATOM 694 C CA . GLU A 1 91 ? 24.536 -4.542 -30.843 1.00 54.09 91 GLU A CA 1
ATOM 695 C C . GLU A 1 91 ? 24.820 -5.193 -32.211 1.00 54.09 91 GLU A C 1
ATOM 697 O O . GLU A 1 91 ? 24.982 -6.417 -32.252 1.00 54.09 91 GLU A O 1
ATOM 702 N N . PRO A 1 92 ? 24.828 -4.436 -33.327 1.00 67.06 92 PRO A N 1
ATOM 703 C CA . PRO A 1 92 ? 25.418 -4.878 -34.590 1.00 67.06 92 PRO A CA 1
ATOM 704 C C . PRO A 1 92 ? 26.947 -4.735 -34.607 1.00 67.06 92 PRO A C 1
ATOM 706 O O . PRO A 1 92 ? 27.471 -3.789 -33.974 1.00 67.06 92 PRO A O 1
#

Sequence (92 aa):
MTDHSDDLGPSQPALKKAIALAGGTQEALARILGVTQPAVNKMLKSKAPLGSTHCVRIFKTLGIPREELRPTDYWEVWPDLQRPSPPTTHEP